Protein AF-A0A9X2YIX6-F1 (afdb_monomer_lite)

Structure (mmCIF, N/CA/C/O backbone):
data_AF-A0A9X2YIX6-F1
#
_entry.id   AF-A0A9X2YIX6-F1
#
loop_
_atom_site.group_PDB
_atom_site.id
_atom_site.type_symbol
_atom_site.label_atom_id
_atom_site.label_alt_id
_atom_site.label_comp_id
_atom_site.label_asym_id
_atom_site.label_entity_id
_atom_site.label_seq_id
_atom_site.pdbx_PDB_ins_code
_atom_site.Cartn_x
_atom_site.Cartn_y
_atom_site.Cartn_z
_atom_site.occupancy
_atom_site.B_iso_or_equiv
_atom_site.auth_seq_id
_atom_site.auth_comp_id
_atom_site.auth_asym_id
_atom_site.auth_atom_id
_atom_site.pdbx_PDB_model_num
ATOM 1 N N . MET A 1 1 ? 11.898 -16.979 10.616 1.00 47.88 1 MET A N 1
ATOM 2 C CA . MET A 1 1 ? 12.371 -16.821 12.015 1.00 47.88 1 MET A CA 1
ATOM 3 C C . MET A 1 1 ? 11.357 -16.135 12.938 1.00 47.88 1 MET A C 1
ATOM 5 O O . MET A 1 1 ? 11.170 -16.642 14.036 1.00 47.88 1 MET A O 1
ATOM 9 N N . LEU A 1 2 ? 10.648 -15.071 12.522 1.00 54.03 2 LEU A N 1
ATOM 10 C CA . LEU A 1 2 ? 9.660 -14.369 13.376 1.00 54.03 2 LEU A CA 1
ATOM 11 C C . LEU A 1 2 ? 8.564 -15.270 13.980 1.00 54.03 2 LEU A C 1
ATOM 13 O O . LEU A 1 2 ? 8.226 -15.122 15.147 1.00 54.03 2 LEU A O 1
ATOM 17 N N . ALA A 1 3 ? 8.037 -16.235 13.219 1.00 52.22 3 ALA A N 1
ATOM 18 C CA . ALA A 1 3 ? 6.976 -17.133 13.694 1.00 52.22 3 ALA A CA 1
ATOM 19 C C . ALA A 1 3 ? 7.419 -18.100 14.813 1.00 52.22 3 ALA A C 1
ATOM 21 O O . ALA A 1 3 ? 6.581 -18.724 15.465 1.00 52.22 3 ALA A O 1
ATOM 22 N N . ARG A 1 4 ? 8.733 -18.269 15.016 1.00 47.16 4 ARG A N 1
ATOM 23 C CA . ARG A 1 4 ? 9.282 -19.025 16.148 1.00 47.16 4 ARG A CA 1
ATOM 24 C C . ARG A 1 4 ? 9.430 -18.115 17.364 1.00 47.16 4 ARG A C 1
ATOM 26 O O . ARG A 1 4 ? 8.821 -18.400 18.381 1.00 47.16 4 ARG A O 1
ATOM 33 N N . ALA A 1 5 ? 10.050 -16.947 17.187 1.00 47.50 5 ALA A N 1
ATOM 34 C CA . ALA A 1 5 ? 10.165 -15.932 18.235 1.00 47.50 5 ALA A CA 1
ATOM 35 C C . ALA A 1 5 ? 8.800 -15.481 18.803 1.00 47.50 5 ALA A C 1
ATOM 37 O O . ALA A 1 5 ? 8.648 -15.363 20.010 1.00 47.50 5 ALA A O 1
ATOM 38 N N . SER A 1 6 ? 7.774 -15.300 17.962 1.00 54.19 6 SER A N 1
ATOM 39 C CA . SER A 1 6 ? 6.417 -14.938 18.415 1.00 54.19 6 SER A CA 1
ATOM 40 C C . SER A 1 6 ? 5.711 -16.066 19.184 1.00 54.19 6 SER A C 1
ATOM 42 O O . SER A 1 6 ? 4.905 -15.786 20.069 1.00 54.19 6 SER A O 1
ATOM 44 N N . ARG A 1 7 ? 6.005 -17.337 18.871 1.00 63.38 7 ARG A N 1
ATOM 45 C CA . ARG A 1 7 ? 5.497 -18.491 19.634 1.00 63.38 7 ARG A CA 1
ATOM 46 C C . ARG A 1 7 ? 6.203 -18.625 20.976 1.00 63.38 7 ARG A C 1
ATOM 48 O O . ARG A 1 7 ? 5.530 -18.842 21.976 1.00 63.38 7 ARG A O 1
ATOM 55 N N . ASP A 1 8 ? 7.519 -18.441 20.988 1.00 58.59 8 ASP A N 1
ATOM 56 C CA . ASP A 1 8 ? 8.332 -18.528 22.200 1.00 58.59 8 ASP A CA 1
ATOM 57 C C . ASP A 1 8 ? 7.964 -17.404 23.189 1.00 58.59 8 ASP A C 1
ATOM 59 O O . ASP A 1 8 ? 7.827 -17.658 24.382 1.00 58.59 8 ASP A O 1
ATOM 63 N N . LEU A 1 9 ? 7.676 -16.193 22.692 1.00 55.97 9 LEU A N 1
ATOM 64 C CA . LEU A 1 9 ? 7.199 -15.072 23.515 1.00 55.97 9 LEU A CA 1
ATOM 65 C C . LEU A 1 9 ? 5.773 -15.280 24.051 1.00 55.97 9 LEU A C 1
ATOM 67 O O . LEU A 1 9 ? 5.508 -14.968 25.207 1.00 55.97 9 LEU A O 1
ATOM 71 N N . ARG A 1 10 ? 4.861 -15.861 23.255 1.00 58.91 10 ARG A N 1
ATOM 72 C CA . ARG A 1 10 ? 3.497 -16.200 23.712 1.00 58.91 10 ARG A CA 1
ATOM 73 C C . ARG A 1 10 ? 3.461 -17.314 24.758 1.00 58.91 10 ARG A C 1
ATOM 75 O O . ARG A 1 10 ? 2.503 -17.394 25.520 1.00 58.91 10 ARG A O 1
ATOM 82 N N . ALA A 1 11 ? 4.473 -18.178 24.783 1.00 66.00 11 ALA A N 1
ATOM 83 C CA . ALA A 1 11 ? 4.577 -19.272 25.742 1.00 66.00 11 ALA A CA 1
ATOM 84 C C . ALA A 1 11 ? 5.095 -18.826 27.125 1.00 66.00 11 ALA A C 1
ATOM 86 O O . ALA A 1 11 ? 5.067 -19.628 28.058 1.00 66.00 11 ALA A O 1
ATOM 87 N N . MET A 1 12 ? 5.544 -17.573 27.281 1.00 55.88 12 MET A N 1
ATOM 88 C CA . MET A 1 12 ? 6.007 -17.025 28.559 1.00 55.88 12 MET A CA 1
ATOM 89 C C . MET A 1 12 ? 4.868 -16.283 29.280 1.00 55.88 12 MET A C 1
ATOM 91 O O . MET A 1 12 ? 4.392 -15.255 28.792 1.00 55.88 12 MET A O 1
ATOM 95 N N . PRO A 1 13 ? 4.409 -16.766 30.448 1.00 53.16 13 PRO A N 1
ATOM 96 C CA . PRO A 1 13 ? 3.322 -16.140 31.182 1.00 53.16 13 PRO A CA 1
ATOM 97 C C . PRO A 1 13 ? 3.877 -15.001 32.045 1.00 53.16 13 PRO A C 1
ATOM 99 O O . PRO A 1 13 ? 4.125 -15.183 33.233 1.00 53.16 13 PRO A O 1
ATOM 102 N N . GLU A 1 14 ? 4.060 -13.811 31.472 1.00 53.41 14 GLU A N 1
ATOM 103 C CA . GLU A 1 14 ? 4.349 -12.611 32.266 1.00 53.41 14 GLU A CA 1
ATOM 104 C C . GLU A 1 14 ? 3.226 -11.575 32.183 1.00 53.41 14 GLU A C 1
ATOM 106 O O . GLU A 1 14 ? 2.746 -11.204 31.106 1.00 53.41 14 GLU A O 1
ATOM 111 N N . ARG A 1 15 ? 2.824 -11.079 33.364 1.00 54.97 15 ARG A N 1
ATOM 112 C CA . ARG A 1 15 ? 1.928 -9.929 33.559 1.00 54.97 15 ARG A CA 1
ATOM 113 C C . ARG A 1 15 ? 2.594 -8.674 32.980 1.00 54.97 15 ARG A C 1
ATOM 115 O O . ARG A 1 15 ? 3.195 -7.894 33.705 1.00 54.97 15 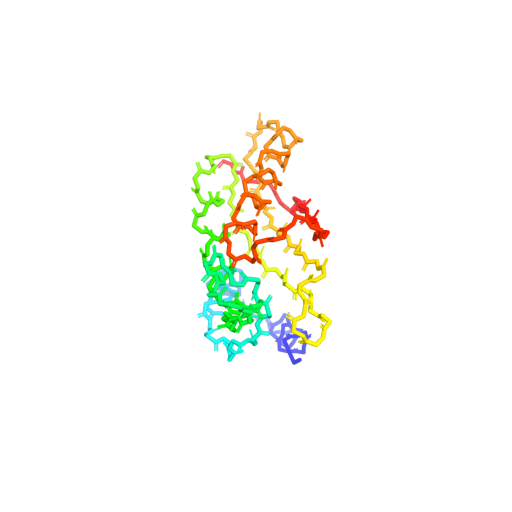ARG A O 1
ATOM 122 N N . GLY A 1 16 ? 2.530 -8.507 31.667 1.00 60.09 16 GLY A N 1
ATOM 123 C CA . GLY A 1 16 ? 3.197 -7.408 30.970 1.00 60.09 16 GLY A CA 1
ATOM 124 C C . GLY A 1 16 ? 3.219 -7.562 29.456 1.00 60.09 16 GLY A C 1
ATOM 125 O O . GLY A 1 16 ? 3.255 -6.547 28.770 1.00 60.09 16 GLY A O 1
ATOM 126 N N . TRP A 1 17 ? 3.105 -8.792 28.928 1.00 64.06 17 TRP A N 1
ATOM 127 C CA . TRP A 1 17 ? 3.129 -9.044 27.480 1.00 64.06 17 TRP A CA 1
ATOM 128 C C . TRP A 1 17 ? 2.088 -8.216 26.721 1.00 64.06 17 TRP A C 1
ATOM 130 O O . TRP A 1 17 ? 2.449 -7.483 25.810 1.00 64.06 17 TRP A O 1
ATOM 140 N N . VAL A 1 18 ? 0.828 -8.225 27.171 1.00 65.69 18 VAL A N 1
ATOM 141 C CA . VAL A 1 18 ? -0.259 -7.429 26.564 1.00 65.69 18 VAL A CA 1
ATOM 142 C C . VAL A 1 18 ? 0.078 -5.930 26.518 1.00 65.69 18 VAL A C 1
ATOM 144 O O . VAL A 1 18 ? -0.308 -5.238 25.584 1.00 65.69 18 VAL A O 1
ATOM 147 N N . ALA A 1 19 ? 0.829 -5.417 27.497 1.00 64.38 19 ALA A N 1
ATOM 148 C CA . ALA A 1 19 ? 1.202 -4.005 27.550 1.00 64.38 19 ALA A CA 1
ATOM 149 C C . ALA A 1 19 ? 2.379 -3.645 26.623 1.00 64.38 19 ALA A C 1
ATOM 151 O O . ALA A 1 19 ? 2.541 -2.476 26.277 1.00 64.38 19 ALA A O 1
ATOM 152 N N . ILE A 1 20 ? 3.209 -4.620 26.229 1.00 58.53 20 ILE A N 1
ATOM 153 C CA . ILE A 1 20 ? 4.415 -4.392 25.411 1.00 58.53 20 ILE A CA 1
ATOM 154 C C . ILE A 1 20 ? 4.327 -4.989 24.005 1.00 58.53 20 ILE A C 1
ATOM 156 O O . ILE A 1 20 ? 5.154 -4.644 23.163 1.00 58.53 20 ILE A O 1
ATOM 160 N N . GLU A 1 21 ? 3.344 -5.850 23.736 1.00 67.44 21 GLU A N 1
ATOM 161 C CA . GLU A 1 21 ? 3.189 -6.590 22.481 1.00 67.44 21 GLU A CA 1
ATOM 162 C C . GLU A 1 21 ? 3.191 -5.652 21.276 1.00 67.44 21 GLU A C 1
ATOM 164 O O . GLU A 1 21 ? 4.015 -5.818 20.376 1.00 67.44 21 GLU A O 1
ATOM 169 N N . GLN A 1 22 ? 2.361 -4.606 21.307 1.00 63.06 22 GLN A N 1
ATOM 170 C CA . GLN A 1 22 ? 2.292 -3.643 20.212 1.00 63.06 22 GLN A CA 1
ATOM 171 C C . GLN A 1 22 ? 3.634 -2.938 19.996 1.00 63.06 22 GLN A C 1
ATOM 173 O O . GLN A 1 22 ? 4.128 -2.876 18.877 1.00 63.06 22 GLN A O 1
ATOM 178 N N . ARG A 1 23 ? 4.297 -2.508 21.077 1.00 61.69 23 ARG A N 1
ATOM 179 C CA . ARG A 1 23 ? 5.606 -1.842 21.005 1.00 61.69 23 ARG A CA 1
ATOM 180 C C . ARG A 1 23 ? 6.690 -2.752 20.422 1.00 61.69 23 ARG A C 1
ATOM 182 O O . ARG A 1 23 ? 7.556 -2.278 19.689 1.00 61.69 23 ARG A O 1
ATOM 189 N N . VAL A 1 24 ? 6.669 -4.042 20.755 1.00 63.56 24 VAL A N 1
ATOM 190 C CA . VAL A 1 24 ? 7.609 -5.036 20.213 1.00 63.56 24 VAL A CA 1
ATOM 191 C C . VAL A 1 24 ? 7.322 -5.292 18.735 1.00 63.56 24 VAL A C 1
ATOM 193 O O . VAL A 1 24 ? 8.256 -5.296 17.935 1.00 63.56 24 VAL A O 1
ATOM 196 N N . ILE A 1 25 ? 6.052 -5.459 18.356 1.00 64.19 25 ILE A N 1
ATOM 197 C CA . ILE A 1 25 ? 5.636 -5.612 16.955 1.00 64.19 25 ILE A CA 1
ATOM 198 C C . ILE A 1 25 ? 6.070 -4.390 16.140 1.00 64.19 25 ILE A C 1
ATOM 200 O O . ILE A 1 25 ? 6.694 -4.553 15.091 1.00 64.19 25 ILE A O 1
ATOM 204 N N . ASP A 1 26 ? 5.830 -3.186 16.652 1.00 58.75 26 ASP A N 1
ATOM 205 C CA . ASP A 1 26 ? 6.207 -1.930 16.006 1.00 58.75 26 ASP A CA 1
ATOM 206 C C . ASP A 1 26 ? 7.728 -1.809 15.858 1.00 58.75 26 ASP A C 1
ATOM 208 O O . ASP A 1 26 ? 8.215 -1.470 14.782 1.00 58.75 26 ASP A O 1
ATOM 212 N N . ALA A 1 27 ? 8.506 -2.155 16.890 1.00 54.69 27 ALA A N 1
ATOM 213 C CA . ALA A 1 27 ? 9.970 -2.136 16.831 1.00 54.69 27 ALA A CA 1
ATOM 214 C C . ALA A 1 27 ? 10.529 -3.140 15.808 1.00 54.69 27 ALA A C 1
ATOM 216 O O . ALA A 1 27 ? 11.470 -2.836 15.071 1.00 54.69 27 ALA A O 1
ATOM 217 N N . VAL A 1 28 ? 9.929 -4.329 15.715 1.00 63.62 28 VAL A N 1
ATOM 218 C CA . VAL A 1 28 ? 10.300 -5.341 14.716 1.00 63.62 28 VAL A CA 1
ATOM 219 C C . VAL A 1 28 ? 9.910 -4.893 13.306 1.00 63.62 28 VAL A C 1
ATOM 221 O O . VAL A 1 28 ? 10.681 -5.104 12.371 1.00 63.62 28 VAL A O 1
ATOM 224 N N . ARG A 1 29 ? 8.751 -4.245 13.137 1.00 59.22 29 ARG A N 1
ATOM 225 C CA . ARG A 1 29 ? 8.329 -3.640 11.861 1.00 59.22 29 ARG A CA 1
ATOM 226 C C . ARG A 1 29 ? 9.221 -2.468 11.451 1.00 59.22 29 ARG A C 1
ATOM 228 O O . ARG A 1 29 ? 9.499 -2.314 10.268 1.00 59.22 29 ARG A O 1
ATOM 235 N N . ALA A 1 30 ? 9.702 -1.689 12.416 1.00 51.44 30 ALA A N 1
ATOM 236 C CA . ALA A 1 30 ? 10.596 -0.555 12.199 1.00 51.44 30 ALA A CA 1
ATOM 237 C C . ALA A 1 30 ? 12.067 -0.954 11.990 1.00 51.44 30 ALA A C 1
ATOM 239 O O . ALA A 1 30 ? 12.872 -0.117 11.583 1.00 51.44 30 ALA A O 1
ATOM 240 N N . THR A 1 31 ? 12.442 -2.209 12.268 1.00 48.78 31 THR A N 1
ATOM 241 C CA . THR A 1 31 ? 13.815 -2.687 12.069 1.00 48.78 31 THR A CA 1
ATOM 242 C C . THR A 1 31 ? 14.145 -2.689 10.570 1.00 48.78 31 THR A C 1
ATOM 244 O O . THR A 1 31 ? 13.462 -3.385 9.811 1.00 48.78 31 THR A O 1
ATOM 247 N N . PRO A 1 32 ? 15.187 -1.961 10.119 1.00 49.53 32 PRO A N 1
ATOM 248 C CA . PRO A 1 32 ? 15.554 -1.911 8.709 1.00 49.53 32 PRO A CA 1
ATOM 249 C C . PRO A 1 32 ? 15.905 -3.311 8.202 1.00 49.53 32 PRO A C 1
ATOM 251 O O . PRO A 1 32 ? 16.876 -3.925 8.643 1.00 49.53 32 PRO A O 1
ATOM 254 N N . ARG A 1 33 ? 15.104 -3.834 7.273 1.00 58.84 33 ARG A N 1
ATOM 255 C CA . ARG A 1 33 ? 15.491 -4.994 6.464 1.00 58.84 33 ARG A CA 1
ATOM 256 C C . ARG A 1 33 ? 16.388 -4.479 5.342 1.00 58.84 33 ARG A C 1
ATOM 258 O O . ARG A 1 33 ? 16.127 -3.398 4.822 1.00 58.84 33 ARG A O 1
ATOM 265 N N . GLY A 1 34 ? 17.442 -5.217 4.988 1.00 58.25 34 GLY A N 1
ATOM 266 C CA . GLY A 1 34 ? 18.209 -4.906 3.779 1.00 58.25 34 GLY A CA 1
ATOM 267 C C . GLY A 1 34 ? 17.237 -4.826 2.602 1.00 58.25 34 GLY A C 1
ATOM 268 O O . GLY A 1 34 ? 16.496 -5.781 2.374 1.00 58.25 34 GLY A O 1
ATOM 269 N N . GLY A 1 35 ? 17.165 -3.664 1.955 1.00 64.38 35 GLY A N 1
ATOM 270 C CA . GLY A 1 35 ? 16.195 -3.424 0.895 1.00 64.38 35 GLY A CA 1
ATOM 271 C C . GLY A 1 35 ? 16.507 -4.274 -0.331 1.00 64.38 35 GLY A C 1
ATOM 272 O O . GLY A 1 35 ? 17.674 -4.420 -0.695 1.00 64.38 35 GLY A O 1
ATOM 273 N N . TRP A 1 36 ? 15.478 -4.830 -0.961 1.00 74.31 36 TRP A N 1
ATOM 274 C CA . TRP A 1 36 ? 15.634 -5.595 -2.199 1.00 74.31 36 TRP A CA 1
ATOM 275 C C . TRP A 1 36 ? 15.512 -4.654 -3.408 1.00 74.31 36 TRP A C 1
ATOM 277 O O . TRP A 1 36 ? 14.662 -3.759 -3.372 1.00 74.31 36 TRP A O 1
ATOM 287 N N . PRO A 1 37 ? 16.349 -4.787 -4.451 1.00 80.50 37 PRO A N 1
ATOM 288 C CA . PRO A 1 37 ? 16.253 -3.938 -5.636 1.00 80.50 37 PRO A CA 1
ATOM 289 C C . PRO A 1 37 ? 15.000 -4.264 -6.462 1.00 80.50 37 PRO A C 1
ATOM 291 O O . PRO A 1 37 ? 14.652 -5.432 -6.645 1.00 80.50 37 PRO A O 1
ATOM 294 N N . LEU A 1 38 ? 14.354 -3.216 -6.970 1.00 79.19 38 LEU A N 1
ATOM 295 C CA . LEU A 1 38 ? 13.229 -3.240 -7.900 1.00 79.19 38 LEU A CA 1
ATOM 296 C C . LEU A 1 38 ? 13.660 -2.648 -9.237 1.00 79.19 38 LEU A C 1
ATOM 298 O O . LEU A 1 38 ? 14.236 -1.560 -9.253 1.00 79.19 38 LEU A O 1
ATOM 302 N N . ASP A 1 39 ? 13.335 -3.327 -10.332 1.00 81.81 39 ASP A N 1
ATOM 303 C CA . ASP A 1 39 ? 13.501 -2.781 -11.678 1.00 81.81 39 ASP A CA 1
ATOM 304 C C . ASP A 1 39 ? 12.439 -1.700 -11.927 1.00 81.81 39 ASP A C 1
ATOM 306 O O . ASP A 1 39 ? 11.238 -1.936 -11.778 1.00 81.81 39 ASP A O 1
ATOM 310 N N . VAL A 1 40 ? 12.890 -0.517 -12.335 1.00 79.81 40 VAL A N 1
ATOM 311 C CA . VAL A 1 40 ? 12.055 0.639 -12.673 1.00 79.81 40 VAL A CA 1
ATOM 312 C C . VAL A 1 40 ? 12.292 1.029 -14.121 1.00 79.81 40 VAL A C 1
ATOM 314 O O . VAL A 1 40 ? 13.439 1.081 -14.582 1.00 79.81 40 VAL A O 1
ATOM 317 N N . VAL A 1 41 ? 11.205 1.321 -14.837 1.00 76.12 41 VAL A N 1
ATOM 318 C CA . VAL A 1 41 ? 11.282 1.908 -16.177 1.00 76.12 41 VAL A CA 1
ATOM 319 C C . VAL A 1 41 ? 11.804 3.333 -16.034 1.00 76.12 41 VAL A C 1
ATOM 321 O O . VAL A 1 41 ? 11.194 4.139 -15.334 1.00 76.12 41 VAL A O 1
ATOM 324 N N . ASP A 1 42 ? 12.929 3.650 -16.679 1.00 70.38 42 ASP A N 1
ATOM 325 C CA . ASP A 1 42 ? 13.461 5.012 -16.672 1.00 70.38 42 ASP A CA 1
ATOM 326 C C . ASP A 1 42 ? 12.400 5.988 -17.223 1.00 70.38 42 ASP A C 1
ATOM 328 O O . ASP A 1 42 ? 11.978 5.833 -18.372 1.00 70.38 42 ASP A O 1
ATOM 332 N N . PRO A 1 43 ? 11.944 6.983 -16.435 1.00 67.38 43 PRO A N 1
ATOM 333 C CA . PRO A 1 43 ? 10.930 7.937 -16.877 1.00 67.38 43 PRO A CA 1
ATOM 334 C C . PRO A 1 43 ? 11.465 8.945 -17.905 1.00 67.38 43 PRO A C 1
ATOM 336 O O . PRO A 1 43 ? 10.684 9.691 -18.498 1.00 67.38 43 PRO A O 1
ATOM 339 N N . ARG A 1 44 ? 12.788 9.022 -18.105 1.00 66.19 44 ARG A N 1
ATOM 340 C CA . ARG A 1 44 ? 13.443 9.881 -19.100 1.00 66.19 44 ARG A CA 1
ATOM 341 C C . ARG A 1 44 ? 14.520 9.087 -19.837 1.00 66.19 44 ARG A C 1
ATOM 343 O O . ARG A 1 44 ? 15.700 9.433 -19.733 1.00 66.19 44 ARG A O 1
ATOM 350 N N . PRO A 1 45 ? 14.126 8.053 -20.599 1.00 65.06 45 PRO A N 1
ATOM 351 C CA . PRO A 1 45 ? 15.094 7.300 -21.366 1.00 65.06 45 PRO A CA 1
ATOM 352 C C . PRO A 1 45 ? 15.745 8.261 -22.367 1.00 65.06 45 PRO A C 1
ATOM 354 O O . PRO A 1 45 ? 15.062 9.060 -23.011 1.00 65.06 45 PRO A O 1
ATOM 357 N N . GLY A 1 46 ? 17.073 8.224 -22.450 1.00 68.00 46 GLY A N 1
ATOM 358 C CA . GLY A 1 46 ? 17.804 8.882 -23.530 1.00 68.00 46 GLY A CA 1
ATOM 359 C C . GLY A 1 46 ? 17.573 8.133 -24.845 1.00 68.00 46 GLY A C 1
ATOM 360 O O . GLY A 1 46 ? 16.451 7.790 -25.205 1.00 68.00 46 GLY A O 1
ATOM 361 N N . ASP A 1 47 ? 18.650 7.789 -25.545 1.00 71.00 47 ASP A N 1
ATOM 362 C CA . ASP A 1 47 ? 18.550 7.077 -26.827 1.00 71.00 47 ASP A CA 1
ATOM 363 C C . ASP A 1 47 ? 18.184 5.579 -26.697 1.00 71.00 47 ASP A C 1
ATOM 365 O O . ASP A 1 47 ? 17.982 4.897 -27.701 1.00 71.00 47 ASP A O 1
ATOM 369 N N . ALA A 1 48 ? 18.093 5.043 -25.474 1.00 60.00 48 ALA A N 1
ATOM 370 C CA . ALA A 1 48 ? 17.723 3.656 -25.199 1.00 60.00 48 ALA A CA 1
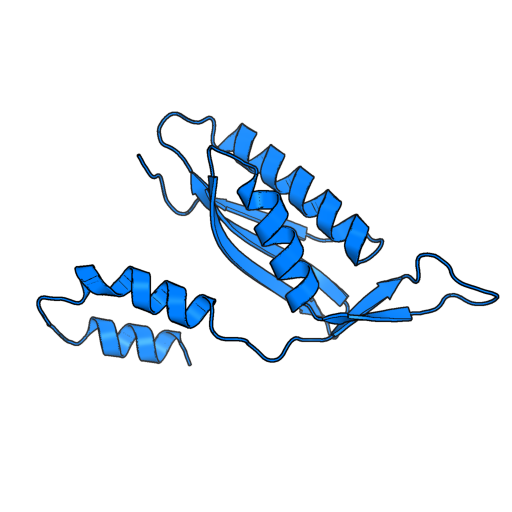AT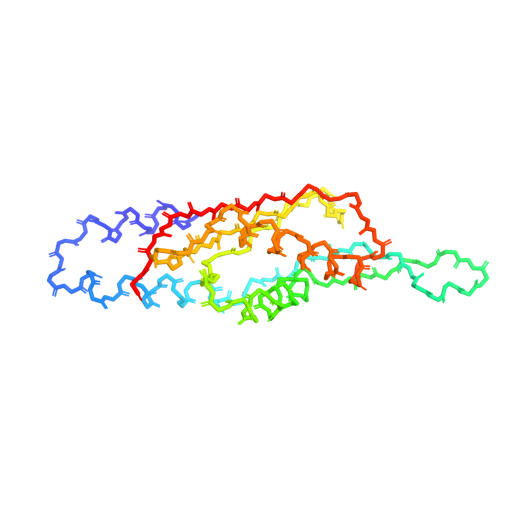OM 371 C C . ALA A 1 48 ? 16.881 3.546 -23.914 1.00 60.00 48 ALA A C 1
ATOM 373 O O . ALA A 1 48 ? 17.071 4.352 -22.998 1.00 60.00 48 ALA A O 1
ATOM 374 N N . PRO A 1 49 ? 15.984 2.543 -23.804 1.00 62.22 49 PRO A N 1
ATOM 375 C CA . PRO A 1 49 ? 15.260 2.276 -22.566 1.00 62.22 49 PRO A CA 1
ATOM 376 C C . PRO A 1 49 ? 16.247 1.911 -21.447 1.00 62.22 49 PRO A C 1
ATOM 378 O O . PRO A 1 49 ? 16.855 0.840 -21.459 1.00 62.22 49 PRO A O 1
ATOM 381 N N . GLY A 1 50 ? 16.416 2.825 -20.492 1.00 62.50 50 GLY A N 1
ATOM 382 C CA . GLY A 1 50 ? 17.172 2.598 -19.266 1.00 62.50 50 GLY A CA 1
ATOM 383 C C . GLY A 1 50 ? 16.340 1.827 -18.242 1.00 62.50 50 GLY A C 1
ATOM 384 O O . GLY A 1 50 ? 15.117 1.970 -18.181 1.00 62.50 50 GLY A O 1
ATOM 385 N N . ARG A 1 51 ? 17.000 1.002 -17.424 1.00 69.00 51 ARG A N 1
ATOM 386 C CA . ARG A 1 51 ? 16.421 0.484 -16.177 1.00 69.00 51 ARG A CA 1
ATOM 387 C C . ARG A 1 51 ? 17.130 1.138 -15.008 1.00 69.00 51 ARG A C 1
ATOM 389 O O . ARG A 1 51 ? 18.358 1.226 -15.008 1.00 69.00 51 ARG A O 1
ATOM 396 N N . ILE A 1 52 ? 16.358 1.579 -14.026 1.00 77.44 52 ILE A N 1
ATOM 397 C CA . ILE A 1 52 ? 16.868 2.107 -12.761 1.00 77.44 52 ILE A CA 1
ATOM 398 C C . ILE A 1 52 ? 16.514 1.098 -11.672 1.00 77.44 52 ILE A C 1
ATOM 400 O O . ILE A 1 52 ? 15.439 0.507 -11.707 1.00 77.44 52 ILE A O 1
ATOM 404 N N . GLU A 1 53 ? 17.409 0.890 -10.710 1.00 81.25 53 GLU A N 1
ATOM 405 C CA . GLU A 1 53 ? 17.109 0.066 -9.540 1.00 81.25 53 GLU A CA 1
ATOM 406 C C . GLU A 1 53 ? 16.667 0.951 -8.374 1.00 81.25 53 GLU A C 1
ATOM 408 O O . GLU A 1 53 ? 17.385 1.864 -7.959 1.00 81.25 53 GLU A O 1
ATOM 413 N N . VAL A 1 54 ? 15.489 0.667 -7.821 1.00 81.06 54 VAL A N 1
ATOM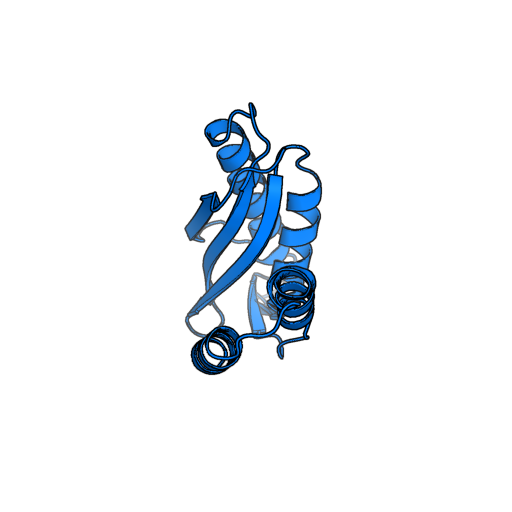 414 C CA . VAL A 1 54 ? 14.961 1.345 -6.631 1.00 81.06 54 VAL A CA 1
ATOM 415 C C . VAL A 1 54 ? 14.807 0.331 -5.508 1.00 81.06 54 VAL A C 1
ATOM 417 O O . VAL A 1 54 ? 14.332 -0.777 -5.717 1.00 81.06 54 VAL A O 1
ATOM 420 N N . SER A 1 55 ? 15.202 0.684 -4.287 1.00 83.69 55 SER A N 1
ATOM 421 C CA . SER A 1 55 ? 14.982 -0.201 -3.140 1.00 83.69 55 SER A CA 1
ATOM 422 C C . SER A 1 55 ? 13.488 -0.336 -2.831 1.00 83.69 55 SER A C 1
ATOM 424 O O . SER A 1 55 ? 12.777 0.667 -2.757 1.00 83.69 55 SER A O 1
ATOM 426 N N . ASP A 1 56 ? 13.026 -1.551 -2.527 1.00 84.00 56 ASP A N 1
ATOM 427 C CA . ASP A 1 56 ? 11.666 -1.803 -2.033 1.00 84.00 56 ASP A CA 1
ATOM 428 C C . ASP A 1 56 ? 11.310 -0.978 -0.780 1.00 84.00 56 ASP A C 1
ATOM 430 O O . ASP A 1 56 ? 10.138 -0.691 -0.533 1.00 84.00 56 ASP A O 1
ATOM 434 N N . LEU A 1 57 ? 12.310 -0.518 -0.022 1.00 84.38 57 LEU A N 1
ATOM 435 C CA . LEU A 1 57 ? 12.136 0.405 1.099 1.00 84.38 57 LEU A CA 1
ATOM 436 C C . LEU A 1 57 ? 11.560 1.758 0.666 1.00 84.38 57 LEU A C 1
ATOM 438 O O . LEU A 1 57 ? 10.756 2.327 1.403 1.00 84.38 57 LEU A O 1
ATOM 442 N N . VAL A 1 58 ? 11.930 2.265 -0.515 1.00 86.62 58 VAL A N 1
ATOM 443 C CA . VAL A 1 58 ? 11.388 3.521 -1.062 1.00 86.62 58 VAL A CA 1
ATOM 444 C C . VAL A 1 58 ? 9.905 3.352 -1.361 1.00 86.62 58 VAL A C 1
ATOM 446 O O . VAL A 1 58 ? 9.098 4.179 -0.939 1.00 86.62 58 VAL A O 1
ATOM 449 N N . LEU A 1 59 ? 9.536 2.238 -1.999 1.00 89.31 59 LEU A N 1
ATOM 450 C CA . LEU A 1 59 ? 8.143 1.906 -2.280 1.00 89.31 59 LEU A CA 1
ATOM 451 C C . LEU A 1 59 ? 7.329 1.784 -0.984 1.00 89.31 59 LEU A C 1
ATOM 453 O O . LEU A 1 59 ? 6.293 2.430 -0.836 1.00 89.31 59 LEU A O 1
ATOM 457 N N . ARG A 1 60 ? 7.819 1.007 -0.009 1.00 90.88 60 ARG A N 1
ATOM 458 C CA . ARG A 1 60 ? 7.154 0.837 1.294 1.00 90.88 60 ARG A CA 1
ATOM 459 C C . ARG A 1 60 ? 6.997 2.166 2.030 1.00 90.88 60 ARG A C 1
ATOM 461 O O . ARG A 1 60 ? 5.938 2.422 2.596 1.00 90.88 60 ARG A O 1
ATOM 468 N N . ALA A 1 61 ? 8.019 3.022 2.014 1.00 88.38 61 ALA A N 1
ATOM 469 C CA . ALA A 1 61 ? 7.966 4.337 2.646 1.00 88.38 61 ALA A CA 1
ATOM 470 C C . ALA A 1 61 ? 6.965 5.274 1.951 1.00 88.38 61 ALA A C 1
ATOM 472 O O . ALA A 1 61 ? 6.217 5.975 2.639 1.00 88.38 61 ALA A O 1
ATOM 473 N N . GLY A 1 62 ? 6.921 5.257 0.615 1.00 91.69 62 GLY A N 1
ATOM 474 C CA . GLY A 1 62 ? 5.953 6.001 -0.191 1.00 91.69 62 GLY A CA 1
ATOM 475 C C . GLY A 1 62 ? 4.518 5.578 0.113 1.00 91.69 62 GLY A C 1
ATOM 476 O O . GLY A 1 62 ? 3.697 6.415 0.489 1.00 91.69 62 GLY A O 1
ATOM 477 N N . LEU A 1 63 ? 4.248 4.269 0.078 1.00 93.69 63 LEU A N 1
ATOM 478 C CA . LEU A 1 63 ? 2.946 3.694 0.429 1.00 93.69 63 LEU A CA 1
ATOM 479 C C . LEU A 1 63 ? 2.550 4.063 1.858 1.00 93.69 63 LEU A C 1
ATOM 481 O O . LEU A 1 63 ? 1.455 4.568 2.097 1.00 93.69 63 LEU A O 1
ATOM 485 N N . ALA A 1 64 ? 3.469 3.895 2.811 1.00 91.81 64 ALA A N 1
ATOM 486 C CA . ALA A 1 64 ? 3.202 4.225 4.200 1.00 91.81 64 ALA A CA 1
ATOM 487 C C . ALA A 1 64 ? 2.902 5.709 4.406 1.00 91.81 64 ALA A C 1
ATOM 489 O O . ALA A 1 64 ? 2.113 6.067 5.278 1.00 91.81 64 ALA A O 1
ATOM 490 N N . ARG A 1 65 ? 3.546 6.597 3.646 1.00 92.56 65 ARG A N 1
ATOM 491 C CA . ARG A 1 65 ? 3.276 8.034 3.708 1.00 92.56 65 ARG A CA 1
ATOM 492 C C . ARG A 1 65 ? 1.932 8.388 3.077 1.00 92.56 65 ARG A C 1
ATOM 494 O O . ARG A 1 65 ? 1.193 9.150 3.691 1.00 92.56 65 ARG A O 1
ATOM 501 N N . ALA A 1 66 ? 1.614 7.835 1.910 1.00 93.31 66 ALA A N 1
ATOM 502 C CA . ALA A 1 66 ? 0.351 8.093 1.227 1.00 93.31 66 ALA A CA 1
ATOM 503 C C . ALA A 1 66 ? -0.846 7.594 2.046 1.00 93.31 66 ALA A C 1
ATOM 505 O O . ALA A 1 66 ? -1.789 8.345 2.279 1.00 93.31 66 ALA A O 1
ATOM 506 N N . LEU A 1 67 ? -0.785 6.369 2.571 1.00 93.81 67 LEU A N 1
ATOM 507 C CA . LEU A 1 67 ? -1.891 5.768 3.323 1.00 93.81 67 LEU A CA 1
ATOM 508 C C . LEU A 1 67 ? -2.150 6.452 4.669 1.00 93.81 67 LEU A C 1
ATOM 510 O O . LEU A 1 67 ? -3.294 6.522 5.099 1.00 93.81 67 LEU A O 1
ATOM 514 N N . ARG A 1 68 ? -1.120 7.037 5.297 1.00 92.06 68 ARG A N 1
ATOM 515 C CA . ARG A 1 68 ? -1.276 7.858 6.512 1.00 92.06 68 ARG A CA 1
ATOM 516 C C . ARG A 1 68 ? -2.105 9.131 6.301 1.00 92.06 68 ARG A C 1
ATOM 518 O O . ARG A 1 68 ? -2.460 9.773 7.283 1.00 92.06 68 ARG A O 1
ATOM 525 N N . SER A 1 69 ? -2.393 9.516 5.055 1.00 92.56 69 SER A N 1
ATOM 526 C CA . SER A 1 69 ? -3.293 10.638 4.762 1.00 92.56 69 SER A CA 1
ATOM 527 C C . SER A 1 69 ? -4.779 10.279 4.880 1.00 92.56 69 SER A C 1
ATOM 529 O O . SER A 1 69 ? -5.609 11.185 4.922 1.00 92.56 69 SER A O 1
ATOM 531 N N . LEU A 1 70 ? -5.123 8.986 4.959 1.00 93.69 70 LEU A N 1
ATOM 532 C CA . LEU A 1 70 ? -6.502 8.526 5.108 1.00 93.69 70 LEU A CA 1
ATOM 533 C C . LEU A 1 70 ? -6.903 8.528 6.593 1.00 93.69 70 LEU A C 1
ATOM 535 O O . LEU A 1 70 ? -6.331 7.764 7.367 1.00 93.69 70 LEU A O 1
ATOM 539 N N . PRO A 1 71 ? -7.882 9.349 7.014 1.00 91.12 71 PRO A N 1
ATOM 540 C CA . PRO A 1 71 ? -8.198 9.536 8.433 1.00 91.12 71 PRO A CA 1
ATOM 541 C C . PRO A 1 71 ? -8.898 8.333 9.080 1.00 91.12 71 PRO A C 1
ATOM 543 O O . PRO A 1 71 ? -8.845 8.183 10.298 1.00 91.12 71 PRO A O 1
ATOM 546 N N . ASP A 1 72 ? -9.548 7.488 8.279 1.00 94.50 72 ASP A N 1
ATOM 547 C CA . ASP A 1 72 ? -10.331 6.347 8.762 1.00 94.50 72 ASP A CA 1
ATOM 548 C C . ASP A 1 72 ? -9.559 5.020 8.716 1.00 94.50 72 ASP A C 1
ATOM 550 O O . ASP A 1 72 ? -10.114 3.974 9.055 1.00 94.50 72 ASP A O 1
ATOM 554 N N . LEU A 1 73 ? -8.282 5.042 8.313 1.00 93.25 73 LEU A N 1
ATOM 555 C CA . LEU A 1 73 ? -7.406 3.871 8.308 1.00 93.25 73 LEU A CA 1
ATOM 556 C C . LEU A 1 73 ? -6.142 4.133 9.117 1.00 93.25 73 LEU A C 1
ATOM 558 O O . LEU A 1 73 ? -5.515 5.183 9.019 1.00 93.25 73 LEU A O 1
ATOM 562 N N . THR A 1 74 ? -5.703 3.113 9.843 1.00 93.38 74 THR A N 1
ATOM 563 C CA . THR A 1 74 ? -4.345 3.038 10.373 1.00 93.38 74 THR A CA 1
ATOM 564 C C . THR A 1 74 ? -3.601 1.936 9.636 1.00 93.38 74 THR A C 1
ATOM 566 O O . THR A 1 74 ? -4.064 0.799 9.560 1.00 93.38 74 THR A O 1
ATOM 569 N N . LEU A 1 75 ? -2.440 2.266 9.072 1.00 91.69 75 LEU A N 1
ATOM 570 C CA . LEU A 1 75 ? -1.595 1.280 8.408 1.00 91.69 75 LEU A CA 1
ATOM 571 C C . LEU A 1 75 ? -0.999 0.312 9.433 1.00 91.69 75 LEU A C 1
ATOM 573 O O . LEU A 1 75 ? -0.357 0.739 10.392 1.00 91.69 75 LEU A O 1
ATOM 577 N N . VAL A 1 76 ? -1.170 -0.982 9.186 1.00 90.88 76 VAL A N 1
ATOM 578 C CA . VAL A 1 76 ? -0.663 -2.065 10.030 1.00 90.88 76 VAL A CA 1
ATOM 579 C C . VAL A 1 76 ? 0.617 -2.640 9.425 1.00 90.88 76 VAL A C 1
ATOM 581 O O . VAL A 1 76 ? 1.642 -2.686 10.101 1.00 90.88 76 VAL A O 1
ATOM 584 N N . ASP A 1 77 ? 0.595 -3.041 8.153 1.00 89.12 77 ASP A N 1
ATOM 585 C CA . ASP A 1 77 ? 1.766 -3.600 7.469 1.00 89.12 77 ASP A CA 1
ATOM 586 C C . ASP A 1 77 ? 1.721 -3.350 5.958 1.00 89.12 77 ASP A C 1
ATOM 588 O O . ASP A 1 77 ? 0.655 -3.189 5.365 1.00 89.12 77 ASP A O 1
ATOM 592 N N . VAL A 1 78 ? 2.896 -3.351 5.328 1.00 90.31 78 VAL A N 1
ATOM 593 C CA . VAL A 1 78 ? 3.033 -3.376 3.867 1.00 90.31 78 VAL A CA 1
ATOM 594 C C . VAL A 1 78 ? 3.970 -4.515 3.516 1.00 90.31 78 VAL A C 1
ATOM 596 O O . VAL A 1 78 ? 5.175 -4.430 3.761 1.00 90.31 78 VAL A O 1
ATOM 599 N N . ALA A 1 79 ? 3.428 -5.561 2.907 1.00 89.38 79 ALA A N 1
ATOM 600 C CA . ALA A 1 79 ? 4.180 -6.677 2.366 1.00 89.38 79 ALA A CA 1
ATOM 601 C C . ALA A 1 79 ? 4.278 -6.552 0.844 1.00 89.38 79 ALA A C 1
ATOM 603 O O . ALA A 1 79 ? 3.313 -6.236 0.157 1.00 89.38 79 ALA A O 1
ATOM 604 N N . VAL A 1 80 ? 5.472 -6.811 0.323 1.00 88.38 80 VAL A N 1
ATOM 605 C CA . VAL A 1 80 ? 5.792 -6.715 -1.098 1.00 88.38 80 VAL A CA 1
ATOM 606 C C . VAL A 1 80 ? 6.246 -8.093 -1.567 1.00 88.38 80 VAL A C 1
ATOM 608 O O . VAL A 1 80 ? 7.111 -8.698 -0.929 1.00 88.38 80 VAL A O 1
ATOM 611 N N . ALA A 1 81 ? 5.650 -8.586 -2.652 1.00 87.00 81 ALA A N 1
ATOM 612 C CA . ALA A 1 81 ? 6.010 -9.836 -3.303 1.00 87.00 81 ALA A CA 1
ATOM 613 C C . ALA A 1 81 ? 6.743 -9.542 -4.614 1.00 87.00 81 ALA A C 1
ATOM 615 O O . ALA A 1 81 ? 6.213 -8.866 -5.502 1.00 87.00 81 ALA A O 1
ATOM 616 N N . LEU A 1 82 ? 7.964 -10.062 -4.710 1.00 85.19 82 LEU A N 1
ATOM 617 C CA . LEU A 1 82 ? 8.861 -9.858 -5.840 1.00 85.19 82 LEU A CA 1
ATOM 618 C C . LEU A 1 82 ? 9.099 -11.170 -6.566 1.00 85.19 82 LEU A C 1
ATOM 620 O O . LEU A 1 82 ? 9.261 -12.217 -5.939 1.00 85.19 82 LEU A O 1
ATOM 624 N N . ASP A 1 83 ? 9.163 -11.069 -7.884 1.00 82.75 83 ASP A N 1
ATOM 625 C CA . ASP A 1 83 ? 9.689 -12.091 -8.774 1.00 82.75 83 ASP A CA 1
ATOM 626 C C . ASP A 1 83 ? 11.020 -11.570 -9.320 1.00 82.75 83 ASP A C 1
ATOM 628 O O . ASP A 1 83 ? 11.053 -10.648 -10.137 1.00 82.75 83 ASP A O 1
ATOM 632 N N . GLU A 1 84 ? 12.116 -12.077 -8.754 1.00 84.56 84 GLU A N 1
ATOM 633 C CA . GLU A 1 84 ? 13.475 -11.539 -8.887 1.00 84.56 84 GLU A CA 1
ATOM 634 C C . GLU A 1 84 ? 13.586 -10.063 -8.454 1.00 84.56 84 GLU A C 1
ATOM 636 O O . GLU A 1 84 ? 13.872 -9.781 -7.287 1.00 84.56 84 GLU A O 1
ATOM 641 N N . LYS A 1 85 ? 13.352 -9.132 -9.386 1.00 84.56 85 LYS A N 1
ATOM 642 C CA . LYS A 1 85 ? 13.347 -7.668 -9.193 1.00 84.56 85 LYS A CA 1
ATOM 643 C C . LYS A 1 85 ? 12.055 -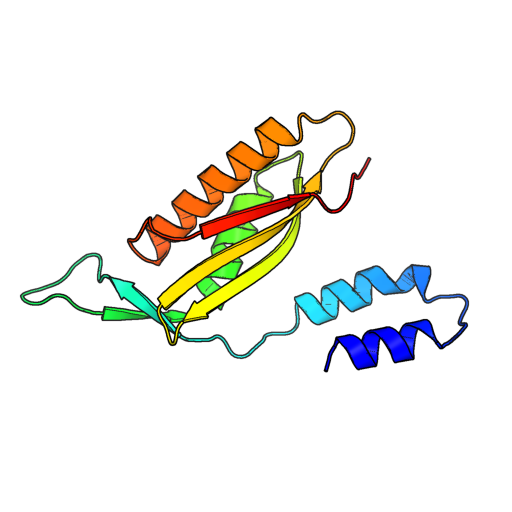7.007 -9.677 1.00 84.56 85 LYS A C 1
ATOM 645 O O . LYS A 1 85 ? 11.910 -5.791 -9.606 1.00 84.56 85 LYS A O 1
ATOM 650 N N . THR A 1 86 ? 11.111 -7.796 -10.180 1.00 85.31 86 THR A N 1
ATOM 651 C CA . THR A 1 86 ? 9.828 -7.302 -10.675 1.00 85.31 86 THR A CA 1
ATOM 652 C C . THR A 1 86 ? 8.809 -7.341 -9.547 1.00 85.31 86 THR A C 1
ATOM 654 O O . THR A 1 86 ? 8.583 -8.392 -8.940 1.00 85.31 86 THR A O 1
ATOM 657 N N . LEU A 1 87 ? 8.169 -6.204 -9.272 1.00 88.06 87 LEU A N 1
ATOM 658 C CA . LEU A 1 87 ? 7.051 -6.156 -8.338 1.00 88.06 87 LEU A CA 1
ATOM 659 C C . LEU A 1 87 ? 5.860 -6.925 -8.919 1.00 88.06 87 LEU A C 1
ATOM 661 O O . LEU A 1 87 ? 5.395 -6.597 -10.004 1.00 88.06 87 LEU A O 1
ATOM 665 N N . ARG A 1 88 ? 5.368 -7.940 -8.201 1.00 90.81 88 ARG A N 1
ATOM 666 C CA . ARG A 1 88 ? 4.192 -8.725 -8.619 1.00 90.81 88 ARG A CA 1
ATOM 667 C C . ARG A 1 88 ? 2.953 -8.386 -7.820 1.00 90.81 88 ARG A C 1
ATOM 669 O O . ARG A 1 88 ? 1.878 -8.253 -8.392 1.00 90.81 88 ARG A O 1
ATOM 676 N N . ALA A 1 89 ? 3.115 -8.252 -6.508 1.00 91.31 89 ALA A N 1
ATOM 677 C CA . ALA A 1 89 ? 2.001 -7.932 -5.639 1.00 91.31 89 ALA A CA 1
ATOM 678 C C . ALA A 1 89 ? 2.418 -7.075 -4.446 1.00 91.31 89 ALA A C 1
ATOM 680 O O . ALA A 1 89 ? 3.543 -7.166 -3.941 1.00 91.31 89 ALA A O 1
ATOM 681 N N . VAL A 1 90 ? 1.471 -6.279 -3.963 1.00 93.75 90 VAL A N 1
ATOM 682 C CA . VAL A 1 90 ? 1.564 -5.515 -2.723 1.00 93.75 90 VAL A CA 1
ATOM 683 C C . VAL A 1 90 ? 0.358 -5.858 -1.868 1.00 93.75 90 VAL A C 1
ATOM 685 O O . VAL A 1 90 ? -0.780 -5.604 -2.247 1.00 93.75 90 VAL A O 1
ATOM 688 N N . ARG A 1 91 ? 0.611 -6.393 -0.678 1.00 95.38 91 ARG A N 1
ATOM 689 C CA . ARG A 1 91 ? -0.414 -6.613 0.337 1.00 95.38 91 ARG A CA 1
ATOM 690 C C . ARG A 1 91 ? -0.291 -5.545 1.409 1.00 95.38 91 ARG A C 1
ATOM 692 O O . ARG A 1 91 ? 0.752 -5.411 2.046 1.00 95.38 91 ARG A O 1
ATOM 699 N N . ILE A 1 92 ? -1.366 -4.804 1.612 1.00 95.38 92 ILE A N 1
ATOM 700 C CA . ILE A 1 92 ? -1.459 -3.703 2.560 1.00 95.38 92 ILE A CA 1
ATOM 701 C C . ILE A 1 92 ? -2.452 -4.120 3.632 1.00 95.38 92 ILE A C 1
ATOM 703 O O . ILE A 1 92 ? -3.632 -4.331 3.361 1.00 95.38 92 ILE A O 1
ATOM 707 N N . GLU A 1 93 ? -1.968 -4.236 4.858 1.00 95.62 93 GLU A N 1
ATOM 708 C CA . GLU A 1 93 ? -2.803 -4.508 6.017 1.00 95.62 93 GLU A CA 1
ATOM 709 C C . GLU A 1 93 ? -3.134 -3.191 6.716 1.00 95.62 93 GLU A C 1
ATOM 711 O O . GLU A 1 93 ? -2.243 -2.381 6.988 1.00 95.62 93 GLU A O 1
ATOM 716 N N . VAL A 1 94 ? -4.410 -2.976 7.017 1.00 94.44 94 VAL A N 1
ATOM 717 C CA . VAL A 1 94 ? -4.913 -1.775 7.687 1.00 94.44 94 VAL A CA 1
ATOM 718 C C . VAL A 1 94 ? -5.876 -2.148 8.807 1.00 94.44 94 VAL A C 1
ATOM 720 O O . VAL A 1 94 ? -6.538 -3.184 8.758 1.00 94.44 94 VAL A O 1
ATOM 723 N N . SER A 1 95 ? -6.002 -1.271 9.797 1.00 94.25 95 SER A N 1
ATOM 724 C CA . SER A 1 95 ? -7.141 -1.267 10.709 1.00 94.25 95 SER A CA 1
ATOM 725 C C . SER A 1 95 ? -8.053 -0.095 10.375 1.00 94.25 95 SER A C 1
ATOM 727 O O . SER A 1 95 ? -7.594 1.010 10.080 1.00 94.25 95 SER A O 1
ATOM 729 N N . GLY A 1 96 ? -9.356 -0.346 10.379 1.00 94.00 96 GLY A N 1
ATOM 730 C CA . GLY A 1 96 ? -10.363 0.651 10.038 1.00 94.00 96 GLY A CA 1
ATOM 731 C C . GLY A 1 96 ? -10.941 1.343 11.260 1.00 94.00 96 GLY A C 1
ATOM 732 O O . GLY A 1 96 ? -10.964 0.772 12.345 1.00 94.00 96 GLY A O 1
ATOM 733 N N . ARG A 1 97 ? -11.440 2.563 11.100 1.00 94.69 97 ARG A N 1
ATOM 734 C CA . ARG A 1 97 ? -12.163 3.257 12.163 1.00 94.69 97 ARG A CA 1
ATOM 735 C C . ARG A 1 97 ? -13.585 2.713 12.305 1.00 94.69 97 ARG A C 1
ATOM 737 O O . ARG A 1 97 ? -14.273 2.454 11.318 1.00 94.69 97 ARG A O 1
ATOM 744 N N . TYR A 1 98 ? -14.061 2.579 13.537 1.00 92.00 98 TYR A N 1
ATOM 745 C CA . TYR A 1 98 ? -15.433 2.171 13.815 1.00 92.00 98 TYR A CA 1
ATOM 746 C C . TYR A 1 98 ? -16.441 3.164 13.224 1.00 92.00 98 TYR A C 1
ATOM 748 O O . TYR A 1 98 ? -16.340 4.373 13.432 1.00 92.00 98 TYR A O 1
ATOM 756 N N . GLY A 1 99 ? -17.440 2.639 12.514 1.00 91.50 99 GLY A N 1
ATOM 757 C CA . GLY A 1 99 ? -18.468 3.441 11.848 1.00 91.50 99 GLY A CA 1
ATOM 758 C C . GLY A 1 99 ? -18.043 4.036 10.502 1.00 91.50 99 GLY A C 1
ATOM 759 O O . GLY A 1 99 ? -18.882 4.645 9.843 1.00 91.50 99 GLY A O 1
ATOM 760 N N . ALA A 1 100 ? -16.791 3.844 10.074 1.00 92.88 100 ALA A N 1
ATOM 761 C CA . ALA A 1 100 ? -16.365 4.190 8.724 1.00 92.88 100 ALA A CA 1
ATOM 762 C C . ALA A 1 100 ? -16.905 3.186 7.695 1.00 92.88 100 ALA A C 1
ATOM 764 O O . ALA A 1 100 ? -17.106 2.003 7.987 1.00 92.88 100 ALA A O 1
ATOM 765 N N . ASP A 1 101 ? -17.089 3.652 6.461 1.00 94.81 101 ASP A N 1
ATOM 766 C CA . ASP A 1 101 ? -17.343 2.775 5.321 1.00 94.81 101 ASP A CA 1
ATOM 767 C C . ASP A 1 101 ? -16.030 2.113 4.886 1.00 94.81 101 ASP A C 1
ATOM 769 O O . ASP A 1 101 ? -15.307 2.603 4.019 1.00 94.81 101 ASP A O 1
ATOM 773 N N . LEU A 1 102 ? -15.719 0.976 5.511 1.00 91.94 102 LEU A N 1
ATOM 774 C CA . LEU A 1 102 ? -14.478 0.238 5.271 1.00 91.94 102 LEU A CA 1
ATOM 775 C C . LEU A 1 102 ? -14.293 -0.160 3.804 1.00 91.94 102 LEU A C 1
ATOM 777 O O . LEU A 1 102 ? -13.157 -0.251 3.344 1.00 91.94 102 LEU A O 1
ATOM 781 N N . SER A 1 103 ? -15.381 -0.388 3.064 1.00 92.62 103 SER A N 1
ATOM 782 C CA . SER A 1 103 ? -15.297 -0.748 1.649 1.00 92.62 103 SER A CA 1
ATOM 783 C C . SER A 1 103 ? -14.866 0.453 0.814 1.00 92.62 103 SER A C 1
ATOM 785 O O . SER A 1 103 ? -13.912 0.351 0.037 1.00 92.62 103 SER A O 1
ATOM 787 N N . ALA A 1 104 ? -15.499 1.609 1.032 1.00 94.62 104 ALA A N 1
ATOM 788 C CA . ALA A 1 104 ? -15.124 2.847 0.362 1.00 94.62 104 ALA A CA 1
ATOM 789 C C . ALA A 1 104 ? -13.692 3.272 0.718 1.00 94.62 104 ALA A C 1
ATOM 791 O O . ALA A 1 104 ? -12.909 3.610 -0.173 1.00 94.62 104 ALA A O 1
ATOM 792 N N . THR A 1 105 ? -13.305 3.201 1.995 1.00 93.75 105 THR A N 1
ATOM 793 C CA . THR A 1 105 ? -11.956 3.596 2.415 1.00 93.75 105 THR A CA 1
ATOM 794 C C . THR A 1 105 ? -10.887 2.618 1.916 1.00 93.75 105 THR A C 1
ATOM 796 O O . THR A 1 105 ? -9.815 3.052 1.494 1.00 93.75 105 THR A O 1
ATOM 799 N N . ALA A 1 106 ? -11.163 1.308 1.873 1.00 93.88 106 ALA A N 1
ATOM 800 C CA . ALA A 1 106 ? -10.251 0.332 1.270 1.00 93.88 106 ALA A CA 1
ATOM 801 C C . ALA A 1 106 ? -10.085 0.553 -0.244 1.00 93.88 106 ALA A C 1
ATOM 803 O O . ALA A 1 106 ? -8.975 0.438 -0.766 1.00 93.88 106 ALA A O 1
ATOM 804 N N . ALA A 1 107 ? -11.156 0.925 -0.953 1.00 95.56 107 ALA A N 1
ATOM 805 C CA . ALA A 1 107 ? -11.075 1.290 -2.366 1.00 95.56 107 ALA A CA 1
ATOM 806 C C . ALA A 1 107 ? -10.217 2.550 -2.580 1.00 95.56 107 ALA A C 1
ATOM 808 O O . ALA A 1 107 ? -9.365 2.571 -3.467 1.00 95.56 107 ALA A O 1
ATOM 809 N N . GLN A 1 108 ? -10.366 3.569 -1.728 1.00 95.62 108 GLN A N 1
ATOM 810 C CA . GLN A 1 108 ? -9.509 4.761 -1.756 1.00 95.62 108 GLN A CA 1
ATOM 811 C C . GLN A 1 108 ? -8.038 4.424 -1.478 1.00 95.62 108 GLN A C 1
ATOM 813 O O . GLN A 1 108 ? -7.153 4.909 -2.185 1.00 95.62 108 GLN A O 1
ATOM 818 N N . ALA A 1 109 ? -7.770 3.563 -0.492 1.00 95.94 109 ALA A N 1
ATOM 819 C CA . ALA A 1 109 ? -6.424 3.083 -0.185 1.00 95.94 109 ALA A CA 1
ATOM 820 C C . ALA A 1 109 ? -5.787 2.355 -1.375 1.00 95.94 109 ALA A C 1
ATOM 822 O O . ALA A 1 109 ? -4.628 2.616 -1.695 1.00 95.94 109 ALA A O 1
ATOM 823 N N . ARG A 1 110 ? -6.551 1.500 -2.069 1.00 96.50 110 ARG A N 1
ATOM 824 C CA . ARG A 1 110 ? -6.109 0.824 -3.298 1.00 96.50 110 ARG A CA 1
ATOM 825 C C . ARG A 1 110 ? -5.733 1.829 -4.387 1.00 96.50 110 ARG A C 1
ATOM 827 O O . ARG A 1 110 ? -4.660 1.704 -4.966 1.00 96.50 110 ARG A O 1
ATOM 834 N N . THR A 1 111 ? -6.571 2.836 -4.635 1.00 95.88 111 THR A N 1
ATOM 835 C CA . THR A 1 111 ? -6.298 3.876 -5.641 1.00 95.88 111 THR A CA 1
ATOM 836 C C . THR A 1 111 ? -5.044 4.684 -5.305 1.00 95.88 111 THR A C 1
ATOM 838 O O . THR A 1 111 ? -4.205 4.907 -6.175 1.00 95.88 111 THR A O 1
ATOM 841 N N . LEU A 1 112 ? -4.870 5.087 -4.042 1.00 96.00 112 LEU A N 1
ATOM 842 C CA . LEU A 1 112 ? -3.663 5.794 -3.600 1.00 96.00 112 LEU A CA 1
ATOM 843 C C . LEU A 1 112 ? -2.409 4.926 -3.732 1.00 96.00 112 LEU A C 1
ATOM 845 O O . LEU A 1 112 ? -1.376 5.409 -4.189 1.00 96.00 112 LEU A O 1
ATOM 849 N N . ALA A 1 113 ? -2.498 3.649 -3.357 1.00 95.56 113 ALA A N 1
ATOM 850 C CA . ALA A 1 113 ? -1.393 2.712 -3.495 1.00 95.56 113 ALA A CA 1
ATOM 851 C C . ALA A 1 113 ? -0.987 2.525 -4.963 1.00 95.56 113 ALA A C 1
ATOM 853 O O . ALA A 1 113 ? 0.203 2.580 -5.267 1.00 95.56 113 ALA A O 1
ATOM 854 N N . ALA A 1 114 ? -1.960 2.377 -5.867 1.00 95.25 114 ALA A N 1
ATOM 855 C CA . ALA A 1 114 ? -1.712 2.290 -7.304 1.00 95.25 114 ALA A CA 1
ATOM 856 C C . ALA A 1 114 ? -0.998 3.544 -7.834 1.00 95.25 114 ALA A C 1
ATOM 858 O O . ALA A 1 114 ? -0.014 3.421 -8.557 1.00 95.25 114 ALA A O 1
ATOM 859 N N . GLY A 1 115 ? -1.421 4.739 -7.404 1.00 94.56 115 GLY A N 1
ATOM 860 C CA . GLY A 1 115 ? -0.764 5.995 -7.778 1.00 94.56 115 GLY A CA 1
ATOM 861 C C . GLY A 1 115 ? 0.703 6.062 -7.340 1.00 94.56 115 GLY A C 1
ATOM 862 O O . GLY A 1 115 ? 1.564 6.425 -8.135 1.00 94.56 115 GLY A O 1
ATOM 863 N N . VAL A 1 116 ? 1.007 5.646 -6.106 1.00 93.44 116 VAL A N 1
ATOM 864 C CA . VAL A 1 116 ? 2.394 5.576 -5.609 1.00 93.44 116 VAL A CA 1
ATOM 865 C C . VAL A 1 116 ? 3.219 4.552 -6.389 1.00 93.44 116 VAL A C 1
ATOM 867 O O . VAL A 1 116 ? 4.375 4.811 -6.713 1.00 93.44 116 VAL A O 1
ATOM 870 N N . ILE A 1 117 ? 2.652 3.381 -6.688 1.00 92.12 117 ILE A N 1
ATOM 871 C CA . ILE A 1 117 ? 3.339 2.335 -7.459 1.00 92.12 117 ILE A CA 1
ATOM 872 C C . ILE A 1 117 ? 3.665 2.840 -8.868 1.00 92.12 117 ILE A C 1
ATOM 874 O O . ILE A 1 117 ? 4.803 2.692 -9.308 1.00 92.12 117 ILE A O 1
ATOM 878 N N . ALA A 1 118 ? 2.710 3.488 -9.535 1.00 90.75 118 ALA A N 1
ATOM 879 C CA . ALA A 1 118 ? 2.917 4.076 -10.853 1.00 90.75 118 ALA A CA 1
ATOM 880 C C . ALA A 1 118 ? 3.977 5.190 -10.823 1.00 90.75 118 ALA A C 1
ATOM 882 O O . ALA A 1 118 ? 4.826 5.243 -11.708 1.00 90.75 118 ALA A O 1
ATOM 883 N N . GLU A 1 119 ? 3.990 6.035 -9.786 1.00 89.12 119 GLU A N 1
ATOM 884 C CA . GLU A 1 119 ? 5.005 7.083 -9.611 1.00 89.12 119 GLU A CA 1
ATOM 885 C C . GLU A 1 119 ? 6.416 6.505 -9.417 1.00 89.12 119 GLU A C 1
ATOM 887 O O . GLU A 1 119 ? 7.381 7.025 -9.973 1.00 89.12 119 GLU A O 1
ATOM 892 N N . VAL A 1 120 ? 6.546 5.428 -8.635 1.00 87.69 120 VAL A N 1
ATOM 893 C CA . VAL A 1 120 ? 7.850 4.847 -8.281 1.00 87.69 120 VAL A CA 1
ATOM 894 C C . VAL A 1 120 ? 8.384 3.908 -9.362 1.00 87.69 120 VAL A C 1
ATOM 896 O O . VAL A 1 120 ? 9.588 3.902 -9.606 1.00 87.69 120 VAL A O 1
ATOM 899 N N . LEU A 1 121 ? 7.525 3.092 -9.977 1.00 85.38 121 LEU A N 1
ATOM 900 C CA . LEU A 1 121 ? 7.936 2.019 -10.891 1.00 85.38 121 LEU A CA 1
ATOM 901 C C . LEU A 1 121 ? 7.630 2.304 -12.364 1.00 85.38 121 LEU A C 1
ATOM 903 O O . LEU A 1 121 ? 8.196 1.642 -13.235 1.00 85.38 121 LEU A O 1
ATOM 907 N N . GLY A 1 122 ? 6.725 3.242 -12.652 1.00 82.88 122 GLY A N 1
ATOM 908 C CA . GLY A 1 122 ? 6.242 3.499 -14.010 1.00 82.88 122 GLY A CA 1
ATOM 909 C C . GLY A 1 122 ? 5.346 2.389 -14.575 1.00 82.88 122 GLY A C 1
ATOM 910 O O . GLY A 1 122 ? 5.180 2.314 -15.789 1.00 82.88 122 GLY A O 1
ATOM 911 N N . THR A 1 123 ? 4.794 1.511 -13.727 1.00 77.12 123 THR A N 1
ATOM 912 C CA . THR A 1 123 ? 3.886 0.422 -14.131 1.00 77.12 123 THR A CA 1
ATOM 913 C C . THR A 1 123 ? 2.603 0.416 -13.303 1.00 77.12 123 THR A C 1
ATOM 915 O O . THR A 1 123 ? 2.603 0.825 -12.142 1.00 77.12 123 THR A O 1
ATOM 918 N N . GLU A 1 124 ? 1.525 -0.087 -13.905 1.00 76.62 124 GLU A N 1
ATOM 919 C CA . GLU A 1 124 ? 0.208 -0.265 -13.279 1.00 76.62 124 GLU A CA 1
ATOM 920 C C . GLU A 1 124 ? -0.164 -1.748 -13.083 1.00 76.62 124 GLU A C 1
ATOM 922 O O . GLU A 1 124 ? -1.135 -2.051 -12.392 1.00 76.62 124 GLU A O 1
ATOM 927 N N . ASP A 1 125 ? 0.609 -2.682 -13.653 1.00 83.50 125 ASP A N 1
ATOM 928 C CA . ASP A 1 125 ? 0.313 -4.123 -13.626 1.00 83.50 125 ASP A CA 1
ATOM 929 C C . ASP A 1 125 ? 0.866 -4.794 -12.359 1.00 83.50 125 ASP A C 1
ATOM 931 O O . ASP A 1 125 ? 1.812 -5.584 -12.390 1.00 83.50 125 ASP A O 1
ATOM 935 N N . VAL A 1 126 ? 0.316 -4.402 -11.210 1.00 89.56 126 VAL A N 1
ATOM 936 C CA . VAL A 1 126 ? 0.672 -4.944 -9.895 1.00 89.56 126 VAL A CA 1
ATOM 937 C C . VAL A 1 126 ? -0.601 -5.325 -9.157 1.00 89.56 126 VAL A C 1
ATOM 939 O O . VAL A 1 126 ? -1.512 -4.509 -9.013 1.00 89.56 126 VAL A O 1
ATOM 942 N N . ASP A 1 127 ? -0.653 -6.550 -8.633 1.00 93.44 127 ASP A N 1
ATOM 943 C CA . ASP A 1 127 ? -1.771 -6.976 -7.796 1.00 93.44 127 ASP A CA 1
ATOM 9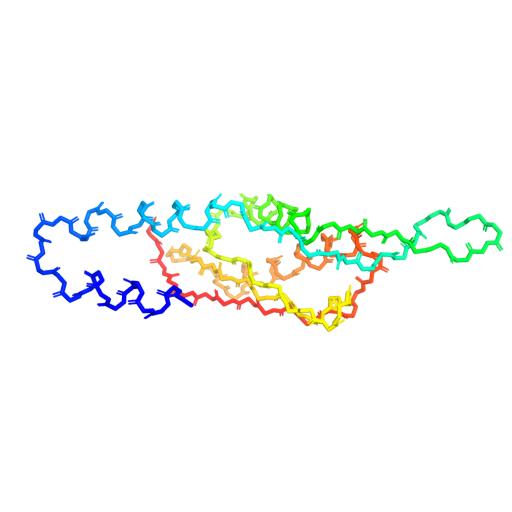44 C C . ASP A 1 127 ? -1.703 -6.280 -6.430 1.00 93.44 127 ASP A C 1
ATOM 946 O O . ASP A 1 127 ? -0.728 -6.411 -5.688 1.00 93.44 127 ASP A O 1
ATOM 950 N N . ILE A 1 128 ? -2.732 -5.508 -6.094 1.00 95.75 128 ILE A N 1
ATOM 951 C CA . ILE A 1 128 ? -2.817 -4.792 -4.820 1.00 95.75 128 ILE A CA 1
ATOM 952 C C . ILE A 1 128 ? -3.894 -5.465 -3.984 1.00 95.75 128 ILE A C 1
ATOM 954 O O . ILE A 1 128 ? -5.052 -5.522 -4.384 1.00 95.75 128 ILE A O 1
ATOM 958 N N . ASP A 1 129 ? -3.551 -5.922 -2.791 1.00 96.19 129 ASP A N 1
ATOM 959 C CA . ASP A 1 129 ? -4.501 -6.487 -1.840 1.00 96.19 129 ASP A CA 1
ATOM 960 C C . ASP A 1 129 ? -4.602 -5.575 -0.617 1.00 96.19 129 ASP A C 1
ATOM 962 O O . ASP A 1 129 ? -3.587 -5.239 -0.006 1.00 96.19 129 ASP A O 1
ATOM 966 N N . ILE A 1 130 ? -5.822 -5.160 -0.268 1.00 96.19 130 ILE A N 1
ATOM 967 C CA . ILE A 1 130 ? -6.093 -4.355 0.928 1.00 96.19 130 ILE A CA 1
ATOM 968 C C . ILE A 1 130 ? -6.832 -5.245 1.914 1.00 96.19 130 ILE A C 1
ATOM 970 O O . ILE A 1 130 ? -7.965 -5.655 1.660 1.00 96.19 130 ILE A O 1
ATOM 974 N N . VAL A 1 131 ? -6.210 -5.505 3.059 1.00 95.44 131 VAL A N 1
ATOM 975 C CA . VAL A 1 131 ? -6.780 -6.352 4.104 1.00 95.44 131 VAL A CA 1
ATOM 976 C C . VAL A 1 131 ? -7.064 -5.526 5.338 1.00 95.44 131 VAL A C 1
ATOM 978 O O . VAL A 1 131 ? -6.152 -4.979 5.952 1.00 95.44 131 VAL A O 1
ATOM 981 N N . VAL A 1 132 ? -8.338 -5.479 5.717 1.00 93.06 132 VAL A N 1
ATOM 982 C CA . VAL A 1 132 ? -8.761 -4.896 6.989 1.00 93.06 132 VAL A CA 1
ATOM 983 C C . VAL A 1 132 ? -8.698 -5.986 8.053 1.00 93.06 132 VAL A C 1
ATOM 985 O O . VAL A 1 132 ? -9.489 -6.928 8.008 1.00 93.06 132 VAL A O 1
ATOM 988 N N . SER A 1 133 ? -7.737 -5.900 8.972 1.00 90.69 133 SER A N 1
ATOM 989 C CA . SER A 1 133 ? -7.520 -6.935 9.994 1.00 90.69 133 SER A CA 1
ATOM 990 C C . SER A 1 133 ? -8.148 -6.620 11.348 1.00 90.69 133 SER A C 1
ATOM 992 O O . SER A 1 133 ? -8.381 -7.542 12.127 1.00 90.69 133 SER A O 1
ATOM 994 N N . ASP A 1 134 ? -8.452 -5.349 11.617 1.00 88.06 134 ASP A N 1
ATOM 995 C CA . ASP A 1 134 ? -9.040 -4.905 12.882 1.00 88.06 134 ASP A CA 1
ATOM 996 C C . ASP A 1 134 ? -9.851 -3.606 12.721 1.00 88.06 134 ASP A C 1
ATOM 998 O O . ASP A 1 134 ? -9.741 -2.908 11.705 1.00 88.06 134 ASP A O 1
ATOM 1002 N N . VAL A 1 135 ? -10.656 -3.269 13.733 1.00 89.06 135 VAL A N 1
ATOM 1003 C CA . VAL A 1 135 ? -11.419 -2.020 13.820 1.00 89.06 135 VAL A CA 1
ATOM 1004 C C . VAL A 1 135 ? -11.088 -1.280 15.118 1.00 89.06 135 VAL A C 1
ATOM 1006 O O . VAL A 1 135 ? -11.327 -1.788 16.211 1.00 89.06 135 VAL A O 1
ATOM 1009 N N . HIS A 1 136 ? -10.593 -0.046 15.005 1.00 87.00 136 HIS A N 1
ATOM 1010 C CA . HIS A 1 136 ? -10.261 0.821 16.137 1.00 87.00 136 HIS A CA 1
ATOM 1011 C C . HIS A 1 136 ? -11.351 1.875 16.395 1.00 87.00 136 HIS A C 1
ATOM 1013 O O . HIS A 1 136 ? -12.186 2.158 15.536 1.00 87.00 136 HIS A O 1
ATOM 1019 N N . ARG A 1 137 ? -11.367 2.439 17.605 1.00 79.50 137 ARG A N 1
ATOM 1020 C CA . ARG A 1 137 ? -12.387 3.398 18.060 1.00 79.50 137 ARG A CA 1
ATOM 1021 C C . ARG A 1 137 ? -12.063 4.841 17.675 1.00 79.50 137 ARG A C 1
ATOM 1023 O O . ARG A 1 137 ? -10.875 5.207 17.777 1.00 79.50 137 ARG A O 1
#

Sequence (137 aa):
MLARASRDLRAMPERGWVAIEQRVIDAVRATPRGGWPLDVVDPRPGDAPGRIEVSDLVLRAGLARALRSLPDLTLVDVAVALDEKTLRAVRIEVSGRYGADLSATAAQARTLAAGVIAEVLGTEDVDIDIVVSDVHR

Secondary structure (DSSP, 8-state):
-HHHHHHHHHTS--TTHHHHHHHHHHHHHHS-PPPPEEEEE-SS--SS--EEEEEHHHHHHHHHHHHTT-TTEEEEEEEEEEETTEEEEEEEEEEEETTS-HHHHHHHHHHHHHHHHHHHHS----EEEEEEEEEE-

Foldseek 3Di:
DVVVVVVVLVPDDDPCCVVCVVVVLVVVQVPDDDFAWAWAFPPDDDPDTDTDTDTVVQLQVQLQVQLVVQPFKDWDDWDFDDDRRYTAEIETEIAGEPPDPPVVSQVVSQVSSQVSCCVVRVDNNHHYHYHHPYYDD

Radius of gyration: 17.62 Å; chains: 1; bounding box: 37×30×60 Å

pLDDT: mean 79.85, std 15.29, range [47.16, 96.5]

Organism: NCBI:txid318424